Protein AF-B7J894-F1 (afdb_monomer_lite)

pLDDT: mean 71.67, std 20.94, range [33.88, 93.69]

Sequence (120 aa):
MEKDAMMKNVAGVPVRRVSAEIFGDQAVDLEIMEVSLGLNRATRSKGDRDAKLVTLALAALRKAVSQYSAENRVRYPELGEFSDWLGIQPEKSEDAQVTEVAAHPAMVPHGADDGPVPMT

Organism: Acidithiobacillus ferrooxidans (strain ATCC 23270 / DSM 14882 / CIP 104768 / NCIMB 8455) (NCBI:txid243159)

Secondary structure (DSSP, 8-state):
----------TT-----------THHHHHHHHHHHHTTHHHH-SSHHHHHHHHHHHHHHHHHHHHHHHHHHH--SS--HHHHHHHTT------TT-------------------PPPPP-

Foldseek 3Di:
DDDDPDPDDPPPDDDDDDDDDDDDPRVVVLVVVCVVVVVVVVDDDPVSSVVVVVVVVVVVVVVLQVVCCVVVVDNGDDPVVSCVVVVHDPDPPVPPPPPPPDDDDDDDDPDDDDDDDDDD

Structure (mmCIF, N/CA/C/O backbone):
data_AF-B7J894-F1
#
_entry.id   AF-B7J894-F1
#
loop_
_atom_site.group_PDB
_atom_site.id
_atom_site.type_symbol
_atom_site.label_atom_id
_atom_site.label_alt_id
_atom_site.label_comp_id
_atom_site.label_asym_id
_atom_site.label_entity_id
_atom_site.label_seq_id
_atom_site.pdbx_PDB_ins_code
_atom_site.Cartn_x
_atom_site.Cartn_y
_atom_site.Cartn_z
_atom_site.occupancy
_atom_site.B_iso_or_equiv
_atom_site.auth_seq_id
_atom_site.auth_comp_id
_atom_site.auth_asym_id
_atom_site.auth_atom_id
_atom_site.pdbx_PDB_model_num
ATOM 1 N N . MET A 1 1 ? 23.794 15.158 -24.238 1.00 37.16 1 MET A N 1
ATOM 2 C CA . MET A 1 1 ? 23.672 13.930 -23.428 1.00 37.16 1 MET A CA 1
ATOM 3 C C . MET A 1 1 ? 23.872 14.363 -21.986 1.00 37.16 1 MET A C 1
ATOM 5 O O . MET A 1 1 ? 24.994 14.621 -21.586 1.00 37.16 1 MET A O 1
ATOM 9 N N . GLU A 1 2 ? 22.864 15.032 -21.441 1.00 37.88 2 GLU A N 1
ATOM 10 C CA . GLU A 1 2 ? 21.758 14.463 -20.650 1.00 37.88 2 GLU A CA 1
ATOM 11 C C . GLU A 1 2 ? 22.246 14.116 -19.241 1.00 37.88 2 GLU A C 1
ATOM 13 O O . GLU A 1 2 ? 23.068 13.234 -19.033 1.00 37.88 2 GLU A O 1
ATOM 18 N N . LYS A 1 3 ? 21.830 14.975 -18.308 1.00 40.00 3 LYS A N 1
ATOM 19 C CA . LYS A 1 3 ? 22.237 15.002 -16.911 1.00 40.00 3 LYS A CA 1
ATOM 20 C C . LYS A 1 3 ? 21.427 13.943 -16.171 1.00 40.00 3 LYS A C 1
ATOM 22 O O . LYS A 1 3 ? 20.219 14.119 -16.030 1.00 40.00 3 LYS A O 1
ATOM 27 N N . ASP A 1 4 ? 22.094 12.912 -15.665 1.00 43.16 4 ASP A N 1
ATOM 28 C CA . ASP A 1 4 ? 21.532 12.028 -14.647 1.00 43.16 4 ASP A CA 1
ATOM 29 C C . ASP A 1 4 ? 21.200 12.856 -13.402 1.00 43.16 4 ASP A C 1
ATOM 31 O O . ASP A 1 4 ? 22.068 13.296 -12.641 1.00 43.16 4 ASP A O 1
ATOM 35 N N . ALA A 1 5 ? 19.910 13.128 -13.224 1.00 42.50 5 ALA A N 1
ATOM 36 C CA . ALA A 1 5 ? 19.370 13.750 -12.032 1.00 42.50 5 ALA A CA 1
ATOM 37 C C . ALA A 1 5 ? 19.397 12.723 -10.892 1.00 42.50 5 ALA A C 1
ATOM 39 O O . ALA A 1 5 ? 18.408 12.058 -10.595 1.00 42.50 5 ALA A O 1
ATOM 40 N N . MET A 1 6 ? 20.556 12.600 -10.248 1.00 38.72 6 MET A N 1
ATOM 41 C CA . MET A 1 6 ? 20.715 11.889 -8.986 1.00 38.72 6 MET A CA 1
ATOM 42 C C . MET A 1 6 ? 19.793 12.544 -7.948 1.00 38.72 6 MET A C 1
ATOM 44 O O . MET A 1 6 ? 20.001 13.693 -7.544 1.00 38.72 6 MET A O 1
ATOM 48 N N . MET A 1 7 ? 18.730 11.833 -7.568 1.00 47.88 7 MET A N 1
ATOM 49 C CA . MET A 1 7 ? 17.816 12.222 -6.497 1.00 47.88 7 MET A CA 1
ATOM 50 C C . MET A 1 7 ? 18.635 12.578 -5.252 1.00 47.88 7 MET A C 1
ATOM 52 O O . MET A 1 7 ? 19.347 11.746 -4.690 1.00 47.88 7 MET A O 1
ATOM 56 N N . LYS A 1 8 ? 18.576 13.849 -4.847 1.00 44.28 8 LYS A N 1
ATOM 57 C CA . LYS A 1 8 ? 19.252 14.345 -3.650 1.00 44.28 8 LYS A CA 1
ATOM 58 C C . LYS A 1 8 ? 18.544 13.765 -2.428 1.00 44.28 8 LYS A C 1
ATOM 60 O O . LYS A 1 8 ? 17.477 14.236 -2.046 1.00 44.28 8 LYS A O 1
ATOM 65 N N . ASN A 1 9 ? 19.138 12.732 -1.842 1.00 53.22 9 ASN A N 1
ATOM 66 C CA . ASN A 1 9 ? 18.734 12.198 -0.547 1.00 53.22 9 ASN A CA 1
ATOM 67 C C . ASN A 1 9 ? 18.901 13.278 0.532 1.00 53.22 9 ASN A C 1
ATOM 69 O O . ASN A 1 9 ? 19.882 14.024 0.521 1.00 53.22 9 ASN A O 1
ATOM 73 N N . VAL A 1 10 ? 17.956 13.351 1.472 1.00 56.97 10 VAL A N 1
ATOM 74 C CA . VAL A 1 10 ? 18.098 14.155 2.693 1.00 56.97 10 VAL A CA 1
ATOM 75 C C . VAL A 1 10 ? 19.312 13.611 3.448 1.00 56.97 10 VAL A C 1
ATOM 77 O O . VAL A 1 10 ? 19.291 12.484 3.942 1.00 56.97 10 VAL A O 1
ATOM 80 N N . ALA A 1 11 ? 20.408 14.370 3.442 1.00 48.97 11 ALA A N 1
ATOM 81 C CA . ALA A 1 11 ? 21.688 13.938 3.985 1.00 48.97 11 ALA A CA 1
ATOM 82 C C . ALA A 1 11 ? 21.542 13.523 5.462 1.00 48.97 11 ALA A C 1
ATOM 84 O O . ALA A 1 11 ? 21.101 14.318 6.287 1.00 48.97 11 ALA A O 1
ATOM 85 N N . GLY A 1 12 ? 21.919 12.279 5.781 1.00 59.94 12 GLY A N 1
ATOM 86 C CA . GLY A 1 12 ? 22.064 11.788 7.157 1.00 59.94 12 GLY A CA 1
ATOM 87 C C . GLY A 1 12 ? 20.996 10.813 7.662 1.00 59.94 12 GLY A C 1
ATOM 88 O O . GLY A 1 12 ? 21.192 10.239 8.730 1.00 59.94 12 GLY A O 1
ATOM 89 N N . VAL A 1 13 ? 19.906 10.564 6.925 1.00 61.09 13 VAL A N 1
ATOM 90 C CA . VAL A 1 13 ? 18.912 9.554 7.337 1.00 61.09 13 VAL A CA 1
ATOM 91 C C . VAL A 1 13 ? 19.310 8.178 6.784 1.00 61.09 13 VAL A C 1
ATOM 93 O O . VAL A 1 13 ? 19.395 8.026 5.562 1.00 61.09 13 VAL A O 1
ATOM 96 N N . PRO A 1 14 ? 19.557 7.161 7.632 1.00 69.56 14 PRO A N 1
ATOM 97 C CA . PRO A 1 14 ? 19.869 5.820 7.157 1.00 69.56 14 PRO A CA 1
ATOM 98 C C . PRO A 1 14 ? 18.672 5.239 6.398 1.00 69.56 14 PRO A C 1
ATOM 100 O O . PRO A 1 14 ? 17.586 5.060 6.951 1.00 69.56 14 PRO A O 1
ATOM 103 N N . VAL A 1 15 ? 18.876 4.934 5.116 1.00 71.38 15 VAL A N 1
ATOM 104 C CA . VAL A 1 15 ? 17.865 4.276 4.283 1.00 71.38 15 VAL A CA 1
ATOM 105 C C . VAL A 1 15 ? 17.773 2.813 4.705 1.00 71.38 15 VAL A C 1
ATOM 107 O O . VAL A 1 15 ? 18.701 2.035 4.486 1.00 71.38 15 VAL A O 1
ATOM 110 N N . ARG A 1 16 ? 16.643 2.424 5.300 1.00 75.44 16 ARG A N 1
ATOM 111 C CA . ARG A 1 16 ? 16.326 1.015 5.556 1.00 75.44 16 ARG A CA 1
ATOM 112 C C . ARG A 1 16 ? 15.710 0.414 4.297 1.00 75.44 16 ARG A C 1
ATOM 114 O O . ARG A 1 16 ? 14.709 0.919 3.795 1.00 75.44 16 ARG A O 1
ATOM 121 N N . ARG A 1 17 ? 16.314 -0.657 3.780 1.00 73.75 17 ARG A N 1
ATOM 122 C CA . ARG A 1 17 ? 15.724 -1.462 2.704 1.00 73.75 17 ARG A CA 1
ATOM 123 C C . ARG A 1 17 ? 14.742 -2.453 3.313 1.00 73.75 17 ARG A C 1
ATOM 125 O O . ARG A 1 17 ? 15.116 -3.208 4.202 1.00 73.75 17 ARG A O 1
ATOM 132 N N . VAL A 1 18 ? 13.514 -2.448 2.811 1.00 70.88 18 VAL A N 1
ATOM 133 C CA . VAL A 1 18 ? 12.486 -3.438 3.141 1.00 70.88 18 VAL A CA 1
ATOM 134 C C . VAL A 1 18 ? 12.321 -4.332 1.918 1.00 70.88 18 VAL A C 1
ATOM 136 O O . VAL A 1 18 ? 12.167 -3.822 0.811 1.00 70.88 18 VAL A O 1
ATOM 139 N N . SER A 1 19 ? 12.408 -5.646 2.119 1.00 75.94 19 SER A N 1
ATOM 140 C CA . SER A 1 19 ? 12.133 -6.652 1.089 1.00 75.94 19 SER A CA 1
ATOM 141 C C . SER A 1 19 ? 10.970 -7.502 1.575 1.00 75.94 19 SER A C 1
ATOM 143 O O . SER A 1 19 ? 10.964 -7.906 2.735 1.00 75.94 19 SER A O 1
ATOM 145 N N . ALA A 1 20 ? 9.994 -7.735 0.707 1.00 77.50 20 ALA A N 1
ATOM 146 C CA . ALA A 1 20 ? 8.855 -8.593 0.985 1.00 77.50 20 ALA A CA 1
ATOM 147 C C . ALA A 1 20 ? 8.718 -9.592 -0.160 1.00 77.50 20 ALA A C 1
ATOM 149 O O . ALA A 1 20 ? 8.806 -9.214 -1.330 1.00 77.50 20 ALA A O 1
ATOM 150 N N . GLU A 1 21 ? 8.518 -10.856 0.190 1.00 84.38 21 GLU A N 1
ATOM 151 C CA . GLU A 1 21 ? 8.207 -11.916 -0.758 1.00 84.38 21 GLU A CA 1
ATOM 152 C C . GLU A 1 21 ? 6.738 -12.287 -0.580 1.00 84.38 21 GLU A C 1
ATOM 154 O O . GLU A 1 21 ? 6.273 -12.502 0.539 1.00 84.38 21 GLU A O 1
ATOM 159 N N . ILE A 1 22 ? 5.995 -12.286 -1.684 1.00 83.75 22 ILE A N 1
ATOM 160 C CA . ILE A 1 22 ? 4.551 -12.518 -1.704 1.00 83.75 22 ILE A CA 1
ATOM 161 C C . ILE A 1 22 ? 4.318 -13.779 -2.532 1.00 83.75 22 ILE A C 1
ATOM 163 O O . ILE A 1 22 ? 4.832 -13.895 -3.646 1.00 83.75 22 ILE A O 1
ATOM 167 N N . PHE A 1 23 ? 3.564 -14.723 -1.973 1.00 88.94 23 PHE A N 1
ATOM 168 C CA . PHE A 1 23 ? 3.329 -16.044 -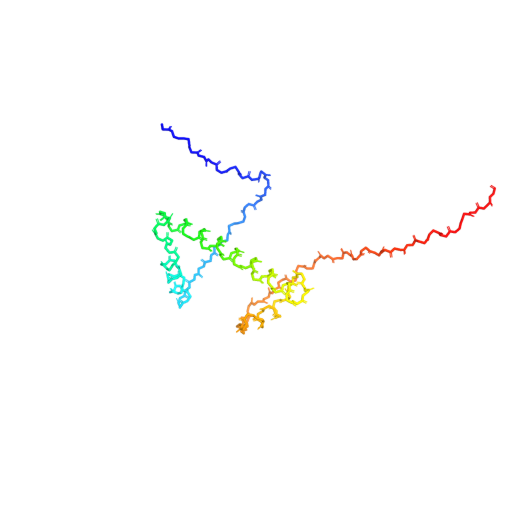2.553 1.00 88.94 23 PHE A CA 1
ATOM 169 C C . PHE A 1 23 ? 1.836 -16.380 -2.581 1.00 88.94 23 PHE A C 1
ATOM 171 O O . PHE A 1 23 ? 1.042 -15.789 -1.849 1.00 88.94 23 PHE A O 1
ATOM 178 N N . GLY A 1 24 ? 1.469 -17.363 -3.407 1.00 91.81 24 GLY A N 1
ATOM 179 C CA . GLY A 1 24 ? 0.094 -17.854 -3.516 1.00 91.81 24 GLY A CA 1
ATOM 180 C C . GLY A 1 24 ? -0.858 -16.815 -4.108 1.00 91.81 24 GLY A C 1
ATOM 181 O O . GLY A 1 24 ? -0.465 -16.030 -4.972 1.00 91.81 24 GLY A O 1
ATOM 182 N N . ASP A 1 25 ? -2.097 -16.802 -3.623 1.00 90.06 25 ASP A N 1
ATOM 183 C CA . ASP A 1 25 ? -3.174 -15.946 -4.143 1.00 90.06 25 ASP A CA 1
ATOM 184 C C . ASP A 1 25 ? -2.833 -14.452 -4.052 1.00 90.06 25 ASP A C 1
ATOM 186 O O . ASP A 1 25 ? -3.109 -13.689 -4.971 1.00 90.06 25 ASP A O 1
ATOM 190 N N . GLN A 1 26 ? -2.098 -14.047 -3.013 1.00 86.81 26 GLN A N 1
ATOM 191 C CA . GLN A 1 26 ? -1.655 -12.662 -2.833 1.00 86.81 26 GLN A CA 1
ATOM 192 C C . GLN A 1 26 ? -0.717 -12.186 -3.953 1.00 86.81 26 GLN A C 1
ATOM 194 O O . GLN A 1 26 ? -0.695 -11.004 -4.297 1.00 86.81 26 GLN A O 1
ATOM 199 N N . ALA A 1 27 ? 0.068 -13.096 -4.543 1.00 88.25 27 ALA A N 1
ATOM 200 C CA . ALA A 1 27 ? 0.922 -12.758 -5.679 1.00 88.25 27 ALA A CA 1
ATOM 201 C C . ALA A 1 27 ? 0.086 -12.515 -6.945 1.00 88.25 27 ALA A C 1
ATOM 203 O O . ALA A 1 27 ? 0.403 -11.620 -7.729 1.00 88.25 27 ALA A O 1
ATOM 204 N N . VAL A 1 28 ? -1.001 -13.274 -7.110 1.00 91.00 28 VAL A N 1
ATOM 205 C CA . VAL A 1 28 ? -1.957 -13.113 -8.212 1.00 91.00 28 VAL A CA 1
ATOM 206 C C . VAL A 1 28 ? -2.726 -11.803 -8.061 1.00 91.00 28 VAL A C 1
ATOM 208 O O . VAL A 1 28 ? -2.828 -11.042 -9.021 1.00 91.00 28 VAL A O 1
ATOM 211 N N . ASP A 1 29 ? -3.201 -11.486 -6.857 1.00 89.56 29 ASP A N 1
ATOM 212 C CA . ASP A 1 29 ? -3.892 -10.225 -6.572 1.00 89.56 29 ASP A CA 1
ATOM 213 C C . ASP A 1 29 ? -3.005 -9.013 -6.870 1.00 89.56 29 ASP A C 1
ATOM 215 O O . ASP A 1 29 ? -3.456 -8.018 -7.446 1.00 89.56 29 ASP A O 1
ATOM 219 N N . LEU A 1 30 ? -1.717 -9.110 -6.536 1.00 88.81 30 LEU A N 1
ATOM 220 C CA . LEU A 1 30 ? -0.744 -8.073 -6.848 1.00 88.81 30 LEU A CA 1
ATOM 221 C C . LEU A 1 30 ? -0.542 -7.923 -8.362 1.00 88.81 30 LEU A C 1
ATOM 223 O O . LEU A 1 30 ? -0.530 -6.797 -8.858 1.00 88.81 30 LEU A O 1
ATOM 227 N N . GLU A 1 31 ? -0.464 -9.022 -9.114 1.00 88.94 31 GLU A N 1
ATOM 228 C CA . GLU A 1 31 ? -0.394 -8.982 -10.581 1.00 88.94 31 GLU A CA 1
ATOM 229 C C . GLU A 1 31 ? -1.656 -8.354 -11.200 1.00 88.94 31 GLU A C 1
ATOM 231 O O . GLU A 1 31 ? -1.567 -7.478 -12.068 1.00 88.94 31 GLU A O 1
ATOM 236 N N . ILE A 1 32 ? -2.842 -8.724 -10.711 1.00 91.19 32 ILE A N 1
ATOM 237 C CA . ILE A 1 32 ? -4.113 -8.120 -11.129 1.00 91.19 32 ILE A CA 1
ATOM 238 C C . ILE A 1 32 ? -4.099 -6.615 -10.848 1.00 91.19 32 ILE A C 1
ATOM 240 O O . ILE A 1 32 ? -4.518 -5.818 -11.696 1.00 91.19 32 ILE A O 1
ATOM 244 N N . MET A 1 33 ? -3.591 -6.205 -9.687 1.00 89.38 33 MET A N 1
ATOM 245 C CA . MET A 1 33 ? -3.477 -4.801 -9.308 1.00 89.38 33 MET A CA 1
ATOM 246 C C . MET A 1 33 ? -2.510 -4.042 -10.226 1.00 89.38 33 MET A C 1
ATOM 248 O O . MET A 1 33 ? -2.842 -2.951 -10.694 1.00 89.38 33 MET A O 1
ATOM 252 N N . GLU A 1 34 ? -1.355 -4.625 -10.561 1.00 89.69 34 GLU A N 1
ATOM 253 C CA . GLU A 1 34 ? -0.396 -4.044 -11.508 1.00 89.69 34 GLU A CA 1
ATOM 254 C C . GLU A 1 34 ? -1.024 -3.780 -12.879 1.00 89.69 34 GLU A C 1
ATOM 256 O O . GLU A 1 34 ? -0.845 -2.699 -13.458 1.00 89.69 34 GLU A O 1
ATOM 261 N N . VAL A 1 35 ? -1.767 -4.762 -13.396 1.00 90.31 35 VAL A N 1
ATOM 262 C CA . VAL A 1 35 ? -2.447 -4.669 -14.691 1.00 90.31 35 VAL A CA 1
ATOM 263 C C . VAL A 1 35 ? -3.567 -3.633 -14.640 1.00 90.31 35 VAL A C 1
ATOM 265 O O . VAL A 1 35 ? -3.641 -2.775 -15.523 1.00 90.31 35 VAL A O 1
ATOM 268 N N . SER A 1 36 ? -4.396 -3.663 -13.595 1.00 89.88 36 SER A N 1
ATOM 269 C CA . SER A 1 36 ? -5.553 -2.770 -13.432 1.00 89.88 36 SER A CA 1
ATOM 270 C C . SER A 1 36 ? -5.143 -1.304 -13.308 1.00 89.88 36 SER A C 1
ATOM 272 O O . SER A 1 36 ? -5.792 -0.418 -13.860 1.00 89.88 36 SER A O 1
ATOM 274 N N . LEU A 1 37 ? -4.024 -1.042 -12.631 1.00 89.44 37 LEU A N 1
ATOM 275 C CA . LEU A 1 37 ? -3.445 0.294 -12.495 1.00 89.44 37 LEU A CA 1
ATOM 276 C C . LEU A 1 37 ? -2.612 0.716 -13.715 1.00 89.44 37 LEU A C 1
ATOM 278 O O . LEU A 1 37 ? -2.113 1.841 -13.766 1.00 89.44 37 LEU A O 1
ATOM 282 N N . GLY A 1 38 ? -2.432 -0.172 -14.697 1.00 89.69 38 GLY A N 1
ATOM 283 C CA . GLY A 1 38 ? -1.642 0.096 -15.894 1.00 89.69 38 GLY A CA 1
ATOM 284 C C . GLY A 1 38 ? -0.154 0.320 -15.612 1.00 89.69 38 GLY A C 1
ATOM 285 O O . GLY A 1 38 ? 0.526 0.953 -16.424 1.00 89.69 38 GLY A O 1
ATOM 286 N N . LEU A 1 39 ? 0.375 -0.196 -14.494 1.00 88.56 39 LEU A N 1
ATOM 287 C CA . LEU A 1 39 ? 1.764 0.036 -14.082 1.00 88.56 39 LEU A CA 1
ATOM 288 C C . LEU A 1 39 ? 2.757 -0.485 -15.119 1.00 88.56 39 LEU A C 1
ATOM 290 O O . LEU A 1 39 ? 3.727 0.199 -15.431 1.00 88.56 39 LEU A O 1
ATOM 294 N N . ASN A 1 40 ? 2.438 -1.607 -15.766 1.00 85.38 40 ASN A N 1
ATOM 295 C CA . ASN A 1 40 ? 3.239 -2.180 -16.852 1.00 85.38 40 ASN A CA 1
ATOM 296 C C . ASN A 1 40 ? 3.501 -1.208 -18.016 1.00 85.38 40 ASN A C 1
ATOM 298 O O . ASN A 1 40 ? 4.479 -1.370 -18.738 1.00 85.38 40 ASN A O 1
ATOM 302 N N . ARG A 1 41 ? 2.654 -0.187 -18.207 1.00 86.44 41 ARG A N 1
ATOM 303 C CA . ARG A 1 41 ? 2.841 0.849 -19.239 1.00 86.44 41 ARG A CA 1
ATOM 304 C C . ARG A 1 41 ? 3.622 2.059 -18.725 1.00 86.44 41 ARG A C 1
ATOM 306 O O . ARG A 1 41 ? 4.235 2.770 -19.516 1.00 86.44 41 ARG A O 1
ATOM 313 N N . ALA A 1 42 ? 3.571 2.312 -17.420 1.00 83.88 42 ALA A N 1
ATOM 314 C CA . ALA A 1 42 ? 4.139 3.495 -16.780 1.00 83.88 42 ALA A CA 1
ATOM 315 C C . ALA A 1 42 ? 5.587 3.300 -16.298 1.00 83.88 42 ALA A C 1
ATOM 317 O O . ALA A 1 42 ? 6.284 4.276 -16.025 1.00 83.88 42 ALA A O 1
ATOM 318 N N . THR A 1 43 ? 6.049 2.056 -16.182 1.00 87.88 43 THR A N 1
ATOM 319 C CA . THR A 1 43 ? 7.355 1.703 -15.602 1.00 87.88 43 THR A CA 1
ATOM 320 C C . THR A 1 43 ? 8.126 0.748 -16.504 1.00 87.88 43 THR A C 1
ATOM 322 O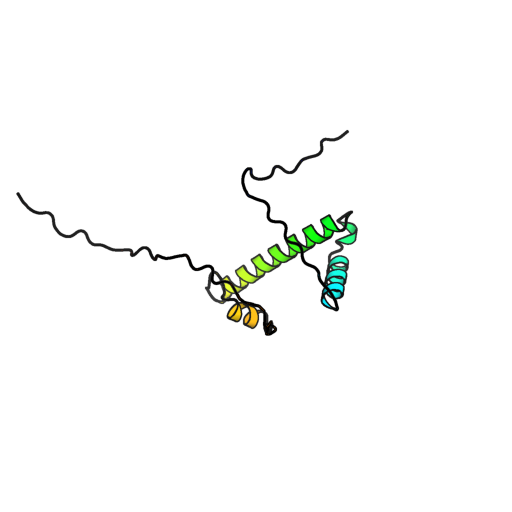 O . THR A 1 43 ? 7.521 -0.072 -17.189 1.00 87.88 43 THR A O 1
ATOM 325 N N . ARG A 1 44 ? 9.461 0.815 -16.475 1.00 83.56 44 ARG A N 1
ATOM 326 C CA . ARG A 1 44 ? 10.329 0.021 -17.363 1.00 83.56 44 ARG A CA 1
ATOM 327 C C . ARG A 1 44 ? 10.961 -1.198 -16.696 1.00 83.56 44 ARG A C 1
ATOM 329 O O . ARG A 1 44 ? 11.446 -2.077 -17.400 1.00 83.56 44 ARG A O 1
ATOM 336 N N . SER A 1 45 ? 10.977 -1.252 -15.366 1.00 87.69 45 SER A N 1
ATOM 337 C CA . SER A 1 45 ? 11.614 -2.327 -14.606 1.00 87.69 45 SER A CA 1
ATOM 338 C C . SER A 1 45 ? 10.707 -2.846 -13.491 1.00 87.69 45 SER A C 1
ATOM 340 O O . SER A 1 45 ? 9.824 -2.134 -13.010 1.00 87.69 45 SER A O 1
ATOM 342 N N . LYS A 1 46 ? 10.951 -4.086 -13.046 1.00 83.69 46 LYS A N 1
ATOM 343 C CA . LYS A 1 46 ? 10.278 -4.655 -11.870 1.00 83.69 46 LYS A CA 1
ATOM 344 C C . LYS A 1 46 ? 10.492 -3.782 -10.628 1.00 83.69 46 LYS A C 1
ATOM 346 O O . LYS A 1 46 ? 9.526 -3.458 -9.959 1.00 83.69 46 LYS A O 1
ATOM 351 N N . GLY A 1 47 ? 11.723 -3.323 -10.391 1.00 84.44 47 GLY A N 1
ATOM 352 C CA . GLY A 1 47 ? 12.030 -2.464 -9.244 1.00 84.44 47 GLY A CA 1
ATOM 353 C C . GLY A 1 47 ? 11.235 -1.154 -9.235 1.00 84.44 47 GLY A C 1
ATOM 354 O O . GLY A 1 47 ? 10.767 -0.733 -8.181 1.00 84.44 47 GLY A O 1
ATOM 355 N N . ASP A 1 48 ? 11.015 -0.541 -10.403 1.00 84.69 48 ASP A N 1
ATOM 356 C CA . ASP A 1 48 ? 10.180 0.662 -10.507 1.00 84.69 48 ASP A CA 1
ATOM 357 C C . ASP A 1 48 ? 8.700 0.361 -10.235 1.00 84.69 48 ASP A C 1
ATOM 359 O O . ASP A 1 48 ? 8.024 1.169 -9.596 1.00 84.69 48 ASP A O 1
ATOM 363 N N . ARG A 1 49 ? 8.194 -0.792 -10.704 1.00 87.88 49 ARG A N 1
ATOM 364 C CA . ARG A 1 49 ? 6.822 -1.252 -10.414 1.00 87.88 49 ARG A CA 1
ATOM 365 C C . ARG A 1 49 ? 6.623 -1.451 -8.924 1.00 87.88 49 ARG A C 1
ATOM 367 O O . ARG A 1 49 ? 5.721 -0.836 -8.359 1.00 87.88 49 ARG A O 1
ATOM 374 N N . ASP A 1 50 ? 7.512 -2.211 -8.296 1.00 85.81 50 ASP A N 1
ATOM 375 C CA . ASP A 1 50 ? 7.465 -2.512 -6.867 1.00 85.81 50 ASP A CA 1
ATOM 376 C C . ASP A 1 50 ? 7.513 -1.210 -6.047 1.00 85.81 50 ASP A C 1
ATOM 378 O O . ASP A 1 50 ? 6.689 -0.986 -5.160 1.00 85.81 50 ASP A O 1
ATOM 382 N N . ALA A 1 51 ? 8.401 -0.274 -6.402 1.00 85.69 51 ALA A N 1
ATOM 383 C CA . ALA A 1 51 ? 8.482 1.027 -5.740 1.00 85.69 51 ALA A CA 1
ATOM 384 C C . ALA A 1 51 ? 7.190 1.856 -5.889 1.00 85.69 51 ALA A C 1
ATOM 386 O O . ALA A 1 51 ? 6.758 2.526 -4.942 1.00 85.69 51 ALA A O 1
ATOM 387 N N . LYS A 1 52 ? 6.547 1.821 -7.065 1.00 89.06 52 LYS A N 1
ATOM 388 C CA . LYS A 1 52 ? 5.267 2.506 -7.304 1.00 89.06 52 LYS A CA 1
ATOM 389 C C . LYS A 1 52 ? 4.124 1.861 -6.531 1.00 89.06 52 LYS A C 1
ATOM 391 O O . LYS A 1 52 ? 3.352 2.600 -5.923 1.00 89.06 52 LYS A O 1
ATOM 396 N N . LEU A 1 53 ? 4.046 0.533 -6.500 1.00 88.50 53 LEU A N 1
ATOM 397 C CA . LEU A 1 53 ? 3.064 -0.203 -5.703 1.00 88.50 53 LEU A CA 1
ATOM 398 C C . LEU A 1 53 ? 3.184 0.143 -4.221 1.00 88.50 53 LEU A C 1
ATOM 400 O O . LEU A 1 53 ? 2.195 0.531 -3.608 1.00 88.50 53 LEU A O 1
ATOM 404 N N . VAL A 1 54 ? 4.398 0.112 -3.665 1.00 87.94 54 VAL A N 1
ATOM 405 C CA . VAL A 1 54 ? 4.640 0.488 -2.263 1.00 87.94 54 VAL A CA 1
ATOM 406 C C . VAL A 1 54 ? 4.232 1.940 -2.003 1.00 87.94 54 VAL A C 1
ATOM 408 O O . VAL A 1 54 ? 3.584 2.238 -1.002 1.00 87.94 54 VAL A O 1
ATOM 411 N N . THR A 1 55 ? 4.548 2.855 -2.923 1.00 89.44 55 THR A N 1
ATOM 412 C CA . THR A 1 55 ? 4.141 4.265 -2.804 1.00 89.44 55 THR A CA 1
ATOM 413 C C . THR A 1 55 ? 2.616 4.413 -2.781 1.00 89.44 55 THR A C 1
ATOM 415 O O . THR A 1 55 ? 2.080 5.167 -1.967 1.00 89.44 55 THR A O 1
ATOM 418 N N . LEU A 1 56 ? 1.910 3.689 -3.654 1.00 90.44 56 LEU A N 1
ATOM 419 C CA . LEU A 1 56 ? 0.448 3.690 -3.711 1.00 90.44 56 LEU A CA 1
ATOM 420 C C . LEU A 1 56 ? -0.167 3.066 -2.457 1.00 90.44 56 LEU A C 1
ATOM 422 O O . LEU A 1 56 ? -1.108 3.635 -1.909 1.00 90.44 56 LEU A O 1
ATOM 426 N N . ALA A 1 57 ? 0.398 1.966 -1.961 1.00 89.81 57 ALA A N 1
ATOM 427 C CA . ALA A 1 57 ? -0.035 1.312 -0.732 1.00 89.81 57 ALA A CA 1
ATOM 428 C C . ALA A 1 57 ? 0.094 2.248 0.480 1.00 89.81 57 ALA A C 1
ATOM 430 O O . ALA A 1 57 ? -0.858 2.409 1.239 1.00 89.81 57 ALA A O 1
ATOM 431 N N . LEU A 1 58 ? 1.223 2.951 0.626 1.00 91.25 58 LEU A N 1
ATOM 432 C CA . LEU A 1 58 ? 1.411 3.932 1.703 1.00 91.25 58 LEU A CA 1
ATOM 433 C C . LEU A 1 58 ? 0.459 5.131 1.579 1.00 91.25 58 LEU A C 1
ATOM 435 O O . LEU A 1 58 ? -0.044 5.632 2.586 1.00 91.25 58 LEU A O 1
ATOM 439 N N . ALA A 1 59 ? 0.184 5.594 0.357 1.00 92.62 59 ALA A N 1
ATOM 440 C CA . ALA A 1 59 ? -0.785 6.662 0.126 1.00 92.62 59 ALA A CA 1
ATOM 441 C C . ALA A 1 59 ? -2.217 6.219 0.477 1.00 92.62 59 ALA A C 1
ATOM 443 O O . ALA A 1 59 ? -2.953 6.973 1.120 1.00 92.62 59 ALA A O 1
ATOM 444 N N . ALA A 1 60 ? -2.591 4.995 0.099 1.00 92.06 60 ALA A N 1
ATOM 445 C CA . ALA A 1 60 ? -3.870 4.387 0.446 1.00 92.06 60 ALA A CA 1
ATOM 446 C C . ALA A 1 60 ? -4.008 4.213 1.963 1.00 92.06 60 ALA A C 1
ATOM 448 O O . ALA A 1 60 ? -5.012 4.642 2.529 1.00 92.06 60 ALA A O 1
ATOM 449 N N . LEU A 1 61 ? -2.967 3.707 2.633 1.00 90.81 61 LEU A N 1
ATOM 450 C CA . LEU A 1 61 ? -2.922 3.572 4.089 1.00 90.81 61 LEU A CA 1
ATOM 451 C C . LEU A 1 61 ? -3.106 4.926 4.780 1.00 90.81 61 LEU A C 1
ATOM 453 O O . LEU A 1 61 ? -3.955 5.067 5.655 1.00 90.81 61 LEU A O 1
ATOM 457 N N . ARG A 1 62 ? -2.372 5.961 4.353 1.00 91.00 62 ARG A N 1
ATOM 458 C CA . ARG A 1 62 ? -2.512 7.313 4.915 1.00 91.00 62 ARG A CA 1
ATOM 459 C C . ARG A 1 62 ? -3.935 7.852 4.759 1.00 91.00 62 ARG A C 1
ATOM 461 O O . ARG A 1 62 ? -4.447 8.503 5.672 1.00 91.00 62 ARG A O 1
ATOM 468 N N . LYS A 1 63 ? -4.569 7.601 3.610 1.00 93.69 63 LYS A N 1
ATOM 469 C CA . LYS A 1 63 ? -5.960 7.994 3.357 1.00 93.69 63 LYS A CA 1
ATOM 470 C C . LYS A 1 63 ? -6.929 7.235 4.266 1.00 93.69 63 LYS A C 1
ATOM 472 O O . LYS A 1 63 ? -7.781 7.881 4.865 1.00 93.69 63 LYS A O 1
ATOM 477 N N . ALA A 1 64 ? -6.766 5.921 4.404 1.00 91.19 64 ALA A N 1
ATOM 478 C CA . ALA A 1 64 ? -7.597 5.084 5.266 1.00 91.19 64 ALA A CA 1
ATOM 479 C C . ALA A 1 64 ? -7.498 5.514 6.738 1.00 91.19 64 ALA A C 1
ATOM 481 O O . ALA A 1 64 ? -8.518 5.766 7.370 1.00 91.19 64 ALA A O 1
ATOM 482 N N . VAL A 1 65 ? -6.281 5.731 7.252 1.00 90.50 65 VAL A N 1
ATOM 483 C CA . VAL A 1 65 ? -6.066 6.259 8.612 1.00 90.50 65 VAL A CA 1
ATOM 484 C C . VAL A 1 65 ? -6.727 7.629 8.783 1.00 90.50 65 VAL A C 1
ATOM 486 O O . VAL A 1 65 ? -7.398 7.867 9.778 1.00 90.50 65 VAL A O 1
ATOM 489 N N . SER A 1 66 ? -6.606 8.523 7.795 1.00 90.81 66 SER A N 1
ATOM 490 C CA . SER A 1 66 ? -7.247 9.845 7.871 1.00 90.81 66 SER A CA 1
ATOM 491 C C . SER A 1 66 ? -8.778 9.752 7.919 1.00 90.81 66 SER A C 1
ATOM 493 O O . SER A 1 66 ? -9.412 10.532 8.626 1.00 90.81 66 SER A O 1
ATOM 495 N N . GLN A 1 67 ? -9.371 8.813 7.175 1.00 92.75 67 GLN A N 1
ATOM 496 C CA . GLN A 1 67 ? -10.815 8.561 7.187 1.00 92.75 67 GLN A CA 1
ATOM 497 C C . GLN A 1 67 ? -11.265 8.004 8.537 1.00 92.75 67 GLN A C 1
ATOM 499 O O . GLN A 1 67 ? -12.175 8.567 9.142 1.00 92.75 67 GLN A O 1
ATOM 504 N N . TYR A 1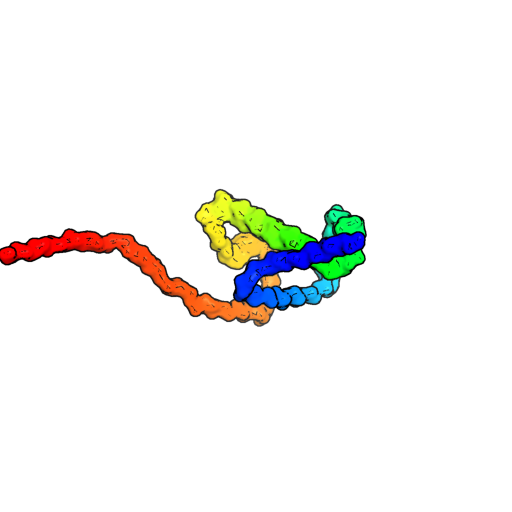 68 ? -10.565 6.987 9.045 1.00 92.88 68 TYR A N 1
ATOM 505 C CA . TYR A 1 68 ? -10.821 6.431 10.369 1.00 92.88 68 TYR A CA 1
ATOM 506 C C . TYR A 1 68 ? -10.757 7.510 11.456 1.00 92.88 68 TYR A C 1
ATOM 508 O O . TYR A 1 68 ? -11.650 7.605 12.297 1.00 92.88 68 TYR A O 1
ATOM 516 N N . SER A 1 69 ? -9.727 8.362 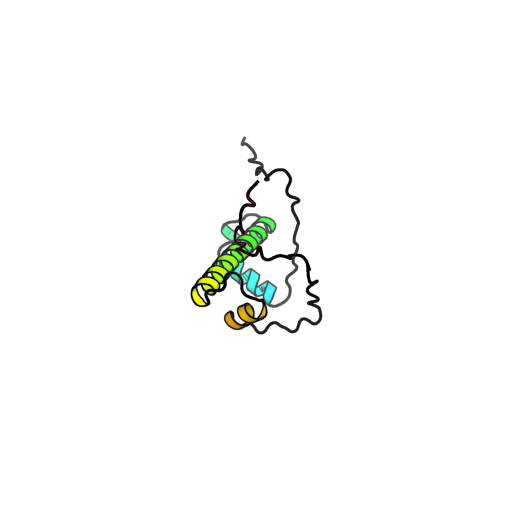11.427 1.00 90.00 69 SER A N 1
ATOM 517 C CA . SER A 1 69 ? -9.569 9.439 12.405 1.00 90.00 69 SER A CA 1
ATOM 518 C C . SER A 1 69 ? -10.687 10.472 12.355 1.00 90.00 69 SER A C 1
ATOM 520 O O . SER A 1 69 ? -11.076 11.000 13.396 1.00 90.00 69 SER A O 1
ATOM 522 N N . ALA A 1 70 ? -11.204 10.770 11.163 1.00 92.06 70 ALA A N 1
ATOM 523 C CA . ALA A 1 70 ? -12.326 11.686 11.004 1.00 92.06 70 ALA A CA 1
ATOM 524 C C . ALA A 1 70 ? -13.633 11.091 11.553 1.00 92.06 70 ALA A C 1
ATOM 526 O O . ALA A 1 70 ? -14.408 11.810 12.181 1.00 92.06 70 ALA A O 1
ATOM 527 N N . GLU A 1 71 ? -13.856 9.793 11.343 1.00 91.81 71 GLU A N 1
ATOM 528 C CA . GLU A 1 71 ? -15.062 9.079 11.773 1.00 91.81 71 GLU A CA 1
ATOM 529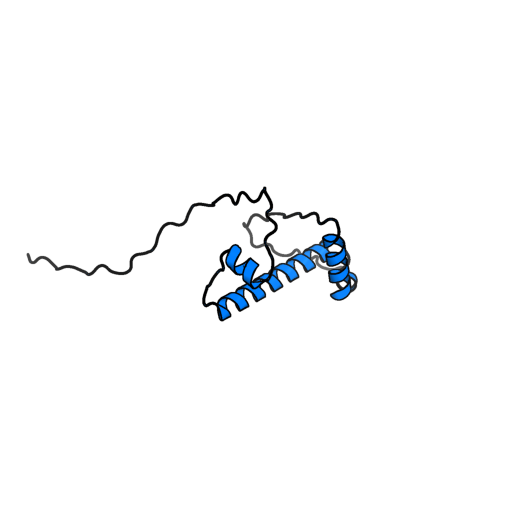 C C . GLU A 1 71 ? -15.080 8.830 13.290 1.00 91.81 71 GLU A C 1
ATOM 531 O O . GLU A 1 71 ? -16.060 9.146 13.963 1.00 91.81 71 GLU A O 1
ATOM 536 N N . ASN A 1 72 ? -13.963 8.358 13.850 1.00 90.19 72 ASN A N 1
ATOM 537 C CA . ASN A 1 72 ? -13.880 7.900 15.241 1.00 90.19 72 ASN A CA 1
ATOM 538 C C . ASN A 1 72 ? -13.296 8.944 16.206 1.00 90.19 72 ASN A C 1
ATOM 540 O O . ASN A 1 72 ? -13.263 8.723 17.413 1.00 90.19 72 ASN A O 1
ATOM 544 N N . ARG A 1 73 ? -12.825 10.095 15.699 1.00 89.25 73 ARG A N 1
ATOM 545 C CA . ARG A 1 73 ? -12.125 11.146 16.473 1.00 89.25 73 ARG A CA 1
ATOM 546 C C . ARG A 1 73 ? -10.857 10.660 17.194 1.00 89.25 73 ARG A C 1
ATOM 548 O O . ARG A 1 73 ? -10.400 11.298 18.141 1.00 89.25 73 ARG A O 1
ATOM 555 N N . VAL A 1 74 ? -10.257 9.568 16.720 1.00 87.06 74 VAL A N 1
ATOM 556 C CA . VAL A 1 74 ? -9.010 8.988 17.243 1.00 87.06 74 VAL A CA 1
ATOM 557 C C . VAL A 1 74 ? -7.867 9.261 16.268 1.00 87.06 74 VAL A C 1
ATOM 559 O O . VAL A 1 74 ? -7.990 9.019 15.071 1.00 87.06 74 VAL A O 1
ATOM 562 N N . ARG A 1 75 ? -6.726 9.763 16.753 1.00 80.69 75 ARG A N 1
ATOM 563 C CA . ARG A 1 75 ? -5.609 10.174 15.880 1.00 80.69 75 ARG A CA 1
ATOM 564 C C . ARG A 1 75 ? -4.862 9.001 15.239 1.00 80.69 75 ARG A C 1
ATOM 566 O O . ARG A 1 75 ? -4.440 9.120 14.094 1.00 80.69 75 ARG A O 1
ATOM 573 N N . TYR A 1 76 ? -4.683 7.912 15.975 1.00 82.75 76 TYR A N 1
ATOM 574 C CA . TYR A 1 76 ? -4.039 6.692 15.499 1.00 82.75 76 TYR A CA 1
ATOM 575 C C . TYR A 1 76 ? -4.806 5.509 16.086 1.00 82.75 76 TYR A C 1
ATOM 577 O O . TYR A 1 76 ? -4.885 5.434 17.311 1.00 82.75 76 TYR A O 1
ATOM 585 N N . PRO A 1 77 ? -5.424 4.654 15.258 1.00 84.88 77 PRO A N 1
ATOM 586 C CA . PRO A 1 77 ? -6.117 3.487 15.774 1.00 84.88 77 PRO A CA 1
ATOM 587 C C . PRO A 1 77 ? -5.142 2.457 16.333 1.00 84.88 77 PRO A C 1
ATOM 589 O O . PRO A 1 77 ? -4.043 2.282 15.800 1.00 84.88 77 PRO A O 1
ATOM 592 N N . GLU A 1 78 ? -5.596 1.727 17.346 1.00 87.56 78 GLU A N 1
ATOM 593 C CA . GLU A 1 78 ? -4.979 0.461 17.727 1.00 87.56 78 GLU A CA 1
ATOM 594 C C . GLU A 1 78 ? -5.211 -0.588 16.629 1.00 87.56 78 GLU A C 1
ATOM 596 O O . GLU A 1 78 ? -6.206 -0.544 15.899 1.00 87.56 78 GLU A O 1
ATOM 601 N N . LEU A 1 79 ? -4.295 -1.554 16.505 1.00 83.69 79 LEU A N 1
ATOM 602 C CA . LEU A 1 79 ? -4.333 -2.555 15.430 1.00 83.69 79 LEU A CA 1
ATOM 603 C C . LEU A 1 79 ? -5.669 -3.312 15.376 1.00 83.69 79 LEU A C 1
ATOM 605 O O . LEU A 1 79 ? -6.198 -3.524 14.286 1.00 83.69 79 LEU A O 1
ATOM 609 N N . GLY A 1 80 ? -6.204 -3.706 16.537 1.00 85.69 80 GLY A N 1
ATOM 610 C CA . GLY A 1 80 ? -7.466 -4.446 16.631 1.00 85.69 80 GLY A CA 1
ATOM 611 C C . GLY A 1 80 ? -8.644 -3.645 16.081 1.00 85.69 80 GLY A C 1
ATOM 612 O O . GLY A 1 80 ? -9.304 -4.090 15.150 1.00 85.69 80 GLY A O 1
ATOM 613 N N . GLU A 1 81 ? -8.830 -2.418 16.572 1.00 86.38 81 GLU A N 1
ATOM 614 C CA . GLU A 1 81 ? -9.923 -1.537 16.141 1.00 86.38 81 GLU A CA 1
ATOM 615 C C . GLU A 1 81 ? -9.847 -1.207 14.644 1.00 86.38 81 GLU A C 1
ATOM 617 O O . GLU A 1 81 ? -10.865 -1.178 13.952 1.00 86.38 81 GLU A O 1
ATOM 622 N N . PHE A 1 82 ? -8.635 -0.983 14.121 1.00 87.88 82 PHE A N 1
ATOM 623 C CA . PHE A 1 82 ? -8.455 -0.716 12.696 1.00 87.88 82 PHE A CA 1
ATOM 624 C C . PHE A 1 82 ? -8.754 -1.942 11.832 1.00 87.88 82 PHE A C 1
ATOM 626 O O . PHE A 1 82 ? -9.358 -1.807 10.769 1.00 87.88 82 PHE A O 1
ATOM 633 N N . SER A 1 83 ? -8.334 -3.129 12.279 1.00 88.62 83 SER A N 1
ATOM 634 C CA . SER A 1 83 ? -8.582 -4.387 11.565 1.00 88.62 83 SER A CA 1
ATOM 635 C C . SER A 1 83 ? -10.077 -4.699 11.524 1.00 88.62 83 SER A C 1
ATOM 637 O O . SER A 1 83 ? -10.610 -4.987 10.451 1.00 88.62 83 SER A O 1
ATOM 639 N N . ASP A 1 84 ? -10.766 -4.518 12.654 1.00 88.69 84 ASP A N 1
ATOM 640 C CA . ASP A 1 84 ? -12.217 -4.671 12.758 1.00 88.69 84 ASP A CA 1
ATOM 641 C C . ASP A 1 84 ? -12.958 -3.680 11.844 1.00 88.69 84 ASP A C 1
ATOM 643 O O . ASP A 1 84 ? -13.875 -4.074 11.123 1.00 88.69 84 ASP A O 1
ATOM 647 N N . TRP A 1 85 ? -12.531 -2.410 11.799 1.00 90.12 85 TRP A N 1
ATOM 648 C CA . TRP A 1 85 ? -13.101 -1.400 10.894 1.00 90.12 85 TRP A CA 1
ATOM 649 C C . TRP A 1 85 ? -12.887 -1.737 9.410 1.00 90.12 85 TRP A C 1
ATOM 651 O O . TRP A 1 85 ? -13.776 -1.511 8.590 1.00 90.12 85 TRP A O 1
ATOM 661 N N . LEU A 1 86 ? -11.736 -2.320 9.056 1.00 88.62 86 LEU A N 1
ATOM 662 C CA . LEU A 1 86 ? -11.469 -2.821 7.702 1.00 88.62 86 LEU A CA 1
ATOM 663 C C . LEU A 1 86 ? -12.257 -4.100 7.362 1.00 88.62 86 LEU A C 1
ATOM 665 O O . LEU A 1 86 ? -12.236 -4.531 6.209 1.00 88.62 86 LEU A O 1
ATOM 669 N N . GLY A 1 87 ? -12.934 -4.717 8.336 1.00 88.38 87 GLY A N 1
ATOM 670 C CA . GLY A 1 87 ? -13.599 -6.010 8.169 1.00 88.38 87 GLY A CA 1
ATOM 671 C C . GLY A 1 87 ? -12.618 -7.172 7.995 1.00 88.38 87 GLY A C 1
ATOM 672 O O . GLY A 1 87 ? -12.987 -8.210 7.446 1.00 88.38 87 GLY A O 1
ATOM 673 N N . ILE A 1 88 ? -11.368 -6.998 8.432 1.00 85.62 88 ILE A N 1
ATOM 674 C CA . ILE A 1 88 ? -10.315 -8.009 8.355 1.00 85.62 88 ILE A CA 1
ATOM 675 C C . ILE A 1 88 ? -10.225 -8.678 9.722 1.00 85.62 88 ILE A C 1
ATOM 677 O O . ILE A 1 88 ? -9.873 -8.041 10.711 1.00 85.62 88 ILE A O 1
ATOM 681 N N . GLN A 1 89 ? -10.500 -9.980 9.779 1.00 74.50 89 GLN A N 1
ATOM 682 C CA . GLN A 1 89 ? -10.075 -10.782 10.922 1.00 74.50 89 GLN A CA 1
ATOM 683 C C . GLN A 1 89 ? -8.548 -10.857 10.846 1.00 74.50 89 GLN A C 1
ATOM 685 O O . GLN A 1 89 ? -8.044 -11.365 9.840 1.00 74.50 89 GLN A O 1
ATOM 690 N N . PRO A 1 90 ? -7.790 -10.343 11.831 1.00 59.16 90 PRO A N 1
ATOM 691 C CA . PRO A 1 90 ? -6.367 -10.614 11.850 1.00 59.16 90 PRO A CA 1
ATOM 692 C C . PRO A 1 90 ? -6.225 -12.133 11.916 1.00 59.16 90 PRO A C 1
ATOM 694 O O . PRO A 1 90 ? -6.674 -12.759 12.881 1.00 59.16 90 PRO A O 1
ATOM 697 N N . GLU A 1 91 ? -5.649 -12.733 10.871 1.00 57.66 91 GLU A N 1
ATOM 698 C CA . GLU A 1 91 ? -5.151 -14.101 10.954 1.00 57.66 91 GLU A CA 1
ATOM 699 C C . GLU A 1 91 ? -4.374 -14.182 12.268 1.00 57.66 91 GLU A C 1
ATOM 701 O O . GLU A 1 91 ? -3.539 -13.314 12.556 1.00 57.66 91 GLU A O 1
ATOM 706 N N . LYS A 1 92 ? -4.697 -15.170 13.110 1.00 47.50 92 LYS A N 1
ATOM 707 C CA . LYS A 1 92 ? -3.884 -15.479 14.286 1.00 47.50 92 LYS A CA 1
ATOM 708 C C . LYS A 1 92 ? -2.540 -15.988 13.774 1.00 47.50 92 LYS A C 1
ATOM 710 O O . LYS A 1 92 ? -2.288 -17.184 13.749 1.00 47.50 92 LYS A O 1
ATOM 715 N N . SER A 1 93 ? -1.687 -15.074 13.340 1.00 44.47 93 SER A N 1
ATOM 716 C CA . SER A 1 93 ? -0.283 -15.334 13.110 1.00 44.47 93 SER A CA 1
ATOM 717 C C . SER A 1 93 ? 0.302 -15.647 14.479 1.00 44.47 93 SER A C 1
ATOM 719 O O . SER A 1 93 ? 0.457 -14.747 15.305 1.00 44.47 93 SER A O 1
ATOM 721 N N . GLU A 1 94 ? 0.605 -16.919 14.732 1.00 43.44 94 GLU A N 1
ATOM 722 C CA . GLU A 1 94 ? 1.257 -17.382 15.965 1.00 43.44 94 GLU A CA 1
ATOM 723 C C . GLU A 1 94 ? 2.640 -16.727 16.201 1.00 43.44 94 GLU A C 1
ATOM 725 O O . GLU A 1 94 ? 3.216 -16.895 17.270 1.00 43.44 94 GLU A O 1
ATOM 730 N N . ASP A 1 95 ? 3.127 -15.889 15.276 1.00 41.16 95 ASP A N 1
ATOM 731 C CA . ASP A 1 95 ? 4.446 -15.248 15.317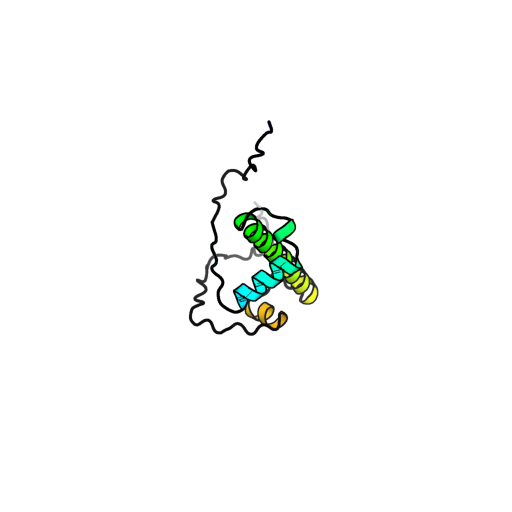 1.00 41.16 95 ASP A CA 1
ATOM 732 C C . ASP A 1 95 ? 4.445 -13.706 15.364 1.00 41.16 95 ASP A C 1
ATOM 734 O O . ASP A 1 95 ? 5.479 -13.072 15.146 1.00 41.16 95 ASP A O 1
ATOM 738 N N . ALA A 1 96 ? 3.332 -13.047 15.701 1.00 38.22 96 ALA A N 1
ATOM 739 C CA . ALA A 1 96 ? 3.359 -11.609 15.990 1.00 38.22 96 ALA A CA 1
ATOM 740 C C . ALA A 1 96 ? 3.755 -11.340 17.455 1.00 38.22 96 ALA A C 1
ATOM 742 O O . ALA A 1 96 ? 2.983 -10.779 18.233 1.00 38.22 96 ALA A O 1
ATOM 743 N N . GLN A 1 97 ? 4.988 -11.696 17.837 1.00 33.88 97 GLN A N 1
ATOM 744 C CA . GLN A 1 97 ? 5.648 -11.006 18.947 1.00 33.88 97 GLN A CA 1
ATOM 745 C C . GLN A 1 97 ? 5.914 -9.571 18.495 1.00 33.88 97 GLN A C 1
ATOM 747 O O . GLN A 1 97 ? 6.971 -9.240 17.959 1.00 33.88 97 GLN A O 1
ATOM 752 N N . VAL A 1 98 ? 4.921 -8.706 18.691 1.00 40.25 98 VAL A N 1
ATOM 753 C CA . VAL A 1 98 ? 5.136 -7.266 18.697 1.00 40.25 98 VAL A CA 1
ATOM 754 C C . VAL A 1 98 ? 6.101 -7.019 19.848 1.00 40.25 98 VAL A C 1
ATOM 756 O O . VAL A 1 98 ? 5.719 -7.082 21.014 1.00 40.25 98 VAL A O 1
ATOM 759 N N . THR A 1 99 ? 7.380 -6.816 19.531 1.00 34.38 99 THR A N 1
ATOM 760 C CA . THR A 1 99 ? 8.324 -6.270 20.496 1.00 34.38 99 THR A CA 1
ATOM 761 C C . THR A 1 99 ? 7.779 -4.905 20.883 1.00 34.38 99 THR A C 1
ATOM 763 O O . THR A 1 99 ? 7.849 -3.948 20.112 1.00 34.38 99 THR A O 1
ATOM 766 N N . GLU A 1 100 ? 7.163 -4.860 22.057 1.00 36.16 100 GLU A N 1
ATOM 767 C CA . GLU A 1 100 ? 6.802 -3.659 22.782 1.00 36.16 100 GLU A CA 1
ATOM 768 C C . GLU A 1 100 ? 8.033 -2.748 22.804 1.00 36.16 100 GLU A C 1
ATOM 770 O O . GLU A 1 100 ? 8.996 -2.978 23.539 1.00 36.16 100 GLU A O 1
ATOM 775 N N . VAL A 1 101 ? 8.050 -1.726 21.946 1.00 39.19 101 VAL A N 1
ATOM 776 C CA . VAL A 1 101 ? 9.036 -0.652 22.058 1.00 39.19 101 VAL A CA 1
ATOM 777 C C . VAL A 1 101 ? 8.535 0.253 23.174 1.00 39.19 101 VAL A C 1
ATOM 779 O O . VAL A 1 101 ? 7.933 1.300 22.948 1.00 39.19 101 VAL A O 1
ATOM 782 N N . ALA A 1 102 ? 8.736 -0.202 24.406 1.00 39.84 102 ALA A N 1
ATOM 783 C CA . ALA A 1 102 ? 8.584 0.621 25.585 1.00 39.84 102 ALA A CA 1
ATOM 784 C C . ALA A 1 102 ? 9.578 1.786 25.490 1.00 39.84 102 ALA A C 1
ATOM 786 O O . ALA A 1 102 ? 10.774 1.597 25.696 1.00 39.84 102 ALA A O 1
ATOM 787 N N . ALA A 1 103 ? 9.086 2.979 25.153 1.00 38.88 103 ALA A N 1
ATOM 788 C CA . ALA A 1 103 ? 9.553 4.250 25.709 1.00 38.88 103 ALA A CA 1
ATOM 789 C C . ALA A 1 103 ? 8.769 5.432 25.120 1.00 38.88 103 ALA A C 1
ATOM 791 O O . ALA A 1 103 ? 9.188 6.030 24.136 1.00 38.88 103 ALA A O 1
ATOM 792 N N . HIS A 1 104 ? 7.697 5.834 25.801 1.00 37.81 104 HIS A N 1
ATOM 793 C CA . HIS A 1 104 ? 7.442 7.254 26.054 1.00 37.81 104 HIS A CA 1
ATOM 794 C C . HIS A 1 104 ? 6.665 7.427 27.372 1.00 37.81 104 HIS A C 1
ATOM 796 O O . HIS A 1 104 ? 5.438 7.447 27.368 1.00 37.81 104 HIS A O 1
ATOM 802 N N . PRO A 1 105 ? 7.348 7.606 28.518 1.00 40.41 105 PRO A N 1
ATOM 803 C CA . PRO A 1 105 ? 6.900 8.565 29.519 1.00 40.41 105 PRO A CA 1
ATOM 804 C C . PRO A 1 105 ? 7.368 9.965 29.047 1.00 40.41 105 PRO A C 1
ATOM 806 O O . PRO A 1 105 ? 8.407 10.092 28.408 1.00 40.41 105 PRO A O 1
ATOM 809 N N . ALA A 1 106 ? 6.684 11.081 29.255 1.00 39.00 106 ALA A N 1
ATOM 810 C CA . ALA A 1 106 ? 5.668 11.389 30.231 1.00 39.00 106 ALA A CA 1
ATOM 811 C C . ALA A 1 106 ? 4.722 12.467 29.680 1.00 39.00 106 ALA A C 1
ATOM 813 O O . ALA A 1 106 ? 5.126 13.363 28.935 1.00 39.00 106 ALA A O 1
ATOM 814 N N . MET A 1 107 ? 3.468 12.391 30.125 1.00 39.31 107 MET A N 1
ATOM 815 C CA . MET A 1 107 ? 2.579 13.538 30.276 1.00 39.31 107 MET A CA 1
ATOM 816 C C . MET A 1 107 ? 3.349 14.734 30.846 1.00 39.31 107 MET A C 1
ATOM 818 O O . MET A 1 107 ? 3.994 14.616 31.885 1.00 39.31 107 MET A O 1
ATOM 822 N N . VAL A 1 108 ? 3.236 15.893 30.203 1.00 48.66 108 VAL A N 1
ATOM 823 C CA . VAL A 1 108 ? 3.561 17.175 30.832 1.00 48.66 108 VAL A CA 1
ATOM 824 C C . VAL A 1 108 ? 2.340 17.569 31.670 1.00 48.66 108 VAL A C 1
ATOM 826 O O . VAL A 1 108 ? 1.290 17.834 31.078 1.00 48.66 108 VAL A O 1
ATOM 829 N N . PRO A 1 109 ? 2.403 17.587 33.014 1.00 42.81 109 PRO A N 1
ATOM 830 C CA . PRO A 1 109 ? 1.328 18.161 33.803 1.00 42.81 109 PRO A CA 1
ATOM 831 C C . PRO A 1 109 ? 1.341 19.682 33.631 1.00 42.81 109 PRO A C 1
ATOM 833 O O . PRO A 1 109 ? 2.320 20.369 33.915 1.00 42.81 109 PRO A O 1
ATOM 836 N N . HIS A 1 110 ? 0.227 20.190 33.121 1.00 39.78 110 HIS A N 1
ATOM 837 C CA . HIS A 1 110 ? -0.119 21.600 33.113 1.00 39.78 110 HIS A CA 1
ATOM 838 C C . HIS A 1 110 ? -0.620 21.972 34.520 1.00 39.78 110 HIS A C 1
ATOM 840 O O . HIS A 1 110 ? -1.593 21.379 34.979 1.00 39.78 110 HIS A O 1
ATOM 846 N N . GLY A 1 111 ? 0.024 22.940 35.182 1.00 40.81 111 GLY A N 1
ATOM 847 C CA . GLY A 1 111 ? -0.526 23.630 36.358 1.00 40.81 111 GLY A CA 1
ATOM 848 C C . GLY A 1 111 ? 0.239 23.448 37.675 1.00 40.81 111 GLY A C 1
ATOM 849 O O . GLY A 1 111 ? 0.015 22.492 38.406 1.00 40.81 111 GLY A O 1
ATOM 850 N N . ALA A 1 112 ? 1.072 24.433 38.000 1.00 43.50 112 ALA A N 1
ATOM 851 C CA . ALA A 1 112 ? 1.375 24.884 39.362 1.00 43.50 112 ALA A CA 1
ATOM 852 C C . ALA A 1 112 ? 1.563 26.405 39.214 1.00 43.50 112 ALA A C 1
ATOM 854 O O . ALA A 1 112 ? 2.479 26.832 38.521 1.00 43.50 112 ALA A O 1
ATOM 855 N N . ASP A 1 113 ? 0.549 27.231 39.468 1.00 47.06 113 ASP A N 1
ATOM 856 C CA . ASP A 1 113 ? 0.134 27.686 40.804 1.00 47.06 113 ASP A CA 1
ATOM 857 C C . ASP A 1 113 ? 1.340 28.250 41.577 1.00 47.06 113 ASP A C 1
ATOM 859 O O . ASP A 1 113 ? 2.008 27.554 42.340 1.00 47.06 113 ASP A O 1
ATOM 863 N N . ASP A 1 114 ? 1.662 29.513 41.277 1.00 49.41 114 ASP A N 1
ATOM 864 C CA . ASP A 1 114 ? 2.628 30.337 42.006 1.00 49.41 114 ASP A CA 1
ATOM 865 C C . ASP A 1 114 ? 2.051 30.666 43.394 1.00 49.41 114 ASP A C 1
ATOM 867 O O . ASP A 1 114 ? 1.209 31.554 43.558 1.00 49.41 114 ASP A O 1
ATOM 871 N N . GLY A 1 115 ? 2.504 29.916 44.400 1.00 49.59 115 GLY A N 1
ATOM 872 C CA . GLY A 1 115 ? 2.343 30.242 45.817 1.00 49.59 115 GLY A CA 1
ATOM 873 C C . GLY A 1 115 ? 3.201 31.446 46.256 1.00 49.59 115 GLY A C 1
ATOM 874 O O . GLY A 1 115 ? 4.043 31.933 45.504 1.00 49.59 115 GLY A O 1
ATOM 875 N N . PRO A 1 116 ? 2.991 31.966 47.479 1.00 51.59 116 PRO A N 1
ATOM 876 C CA . PRO A 1 116 ? 3.164 33.382 47.795 1.00 51.59 116 PRO A CA 1
ATOM 877 C C . PRO A 1 116 ? 4.611 33.821 48.064 1.00 51.59 116 PRO A C 1
ATOM 879 O O . PRO A 1 116 ? 5.435 33.085 48.606 1.00 51.59 116 PRO A O 1
ATOM 882 N N . VAL A 1 117 ? 4.866 35.093 47.750 1.00 61.22 117 VAL A N 1
ATOM 883 C CA . VAL A 1 117 ? 6.119 35.830 47.970 1.00 61.22 117 VAL A CA 1
ATOM 884 C C . VAL A 1 117 ? 6.360 36.072 49.473 1.00 61.22 117 VAL A C 1
ATOM 886 O O . VAL A 1 117 ? 5.471 36.615 50.135 1.00 61.22 117 VAL A O 1
ATOM 889 N N . PRO A 1 118 ? 7.533 35.733 50.044 1.00 57.12 118 PRO A N 1
ATOM 890 C CA . PRO A 1 118 ? 7.866 36.098 51.418 1.00 57.12 118 PRO A CA 1
ATOM 891 C C . PRO A 1 118 ? 8.334 37.558 51.523 1.00 57.12 118 PRO A C 1
ATOM 893 O O . PRO A 1 118 ? 9.184 38.016 50.761 1.00 57.12 118 PRO A O 1
ATOM 896 N N . MET A 1 119 ? 7.776 38.269 52.505 1.00 46.75 119 MET A N 1
ATOM 897 C CA . MET A 1 119 ? 8.204 39.598 52.948 1.00 46.75 119 MET A CA 1
ATOM 898 C C . MET A 1 119 ? 9.458 39.492 53.821 1.00 46.75 119 MET A C 1
ATOM 900 O O . MET A 1 119 ? 9.425 38.839 54.865 1.00 46.75 119 MET A O 1
ATOM 904 N N . THR A 1 120 ? 10.509 40.206 53.427 1.00 58.75 120 THR A N 1
ATOM 905 C CA . THR A 1 120 ? 11.552 40.748 54.311 1.00 58.75 120 THR A CA 1
ATOM 906 C C . THR A 1 120 ? 11.934 42.126 53.819 1.00 58.75 120 THR A C 1
ATOM 908 O O . THR A 1 120 ? 12.162 42.232 52.591 1.00 58.75 120 THR A O 1
#

Radius of gyration: 23.55 Å; chains: 1; bounding box: 39×59×78 Å